Protein AF-A0A7C8ZGL4-F1 (afdb_monomer)

InterPro domains:
  IPR002182 NB-ARC [PF00931] (5-66)
  IPR027417 P-loop containing nucleoside triphosphate hydrolase [G3DSA:3.40.50.300] (1-74)
  IPR027417 P-loop containing nucleoside triphosphate hydrolase [SSF52540] (2-97)

pLDDT: mean 87.06, std 7.58, range [61.53, 97.69]

Secondary structure (DSSP, 8-state):
-HHHHHHHHHHHHTTS--EEEE-S--TTHHHHHHHHHHHHHTT--SS--EEEE--S-HHHHHHHHHHHHHTT-PPPP----PPPPHHHHHHHHHHHH---

Sequence (100 aa):
EVEAIKNSLREKLQGKKFFLVLDDVWDTFETAWEPFRCCLQDMSELKGNAILVTSRSKDVLTKLKTYNAMQSIDDPCIHKLPGLTQADSRSLFKQRVGDD

Solvent-accessible surface area (backbone atoms only — not comparable to full-atom values): 6250 Å² total; per-residue (Å²): 109,71,67,60,52,52,51,54,47,42,76,72,38,49,79,43,76,48,76,45,78,45,74,75,48,54,84,73,45,76,81,50,45,58,68,52,48,54,56,51,56,81,26,49,78,48,85,83,58,48,77,47,77,42,58,90,45,69,62,49,55,52,50,53,41,55,49,24,58,76,69,77,41,78,74,74,89,81,80,82,84,74,81,73,51,72,68,56,47,52,51,53,49,43,72,72,73,50,90,128

Organism: Opuntia streptacantha (NCBI:txid393608)

Radius of gyration: 18.09 Å; Cα contacts (8 Å, |Δi|>4): 75; chains: 1; bounding box: 32×33×56 Å

Structure (mmCIF, N/CA/C/O backbone):
data_AF-A0A7C8ZGL4-F1
#
_entry.id   AF-A0A7C8ZGL4-F1
#
loop_
_atom_site.group_PDB
_atom_site.id
_atom_site.type_symbol
_atom_site.label_atom_id
_atom_site.label_alt_id
_atom_site.label_comp_id
_atom_site.label_asym_id
_atom_site.label_entity_id
_atom_site.label_seq_id
_atom_site.pdbx_PDB_ins_code
_atom_site.Cartn_x
_atom_site.Cartn_y
_atom_site.Cartn_z
_atom_site.occupancy
_atom_site.B_iso_or_equiv
_atom_site.auth_seq_id
_atom_site.auth_comp_id
_atom_site.auth_asym_id
_atom_site.auth_atom_id
_atom_site.pdbx_PDB_model_num
ATOM 1 N N . GLU A 1 1 ? -8.001 21.106 7.266 1.00 70.19 1 GLU A N 1
ATOM 2 C CA . GLU A 1 1 ? -7.899 20.261 6.051 1.00 70.19 1 GLU A CA 1
ATOM 3 C C . GLU A 1 1 ? -7.755 18.779 6.387 1.00 70.19 1 GLU A C 1
ATOM 5 O O . GLU A 1 1 ? -8.659 18.025 6.059 1.00 70.19 1 GLU A O 1
ATOM 10 N N . VAL A 1 2 ? -6.707 18.363 7.112 1.00 75.31 2 VAL A N 1
ATOM 11 C CA . VAL A 1 2 ? -6.490 16.950 7.502 1.00 75.31 2 VAL A CA 1
ATOM 12 C C . VAL A 1 2 ? -7.699 16.324 8.211 1.00 75.31 2 VAL A C 1
ATOM 14 O O . VAL A 1 2 ? -8.133 15.243 7.829 1.00 75.31 2 VAL A O 1
ATOM 17 N N . GLU A 1 3 ? -8.305 17.013 9.181 1.00 82.19 3 GLU A N 1
ATOM 18 C CA . GLU A 1 3 ? -9.495 16.498 9.884 1.00 82.19 3 GLU A CA 1
ATOM 19 C C . GLU A 1 3 ? -10.719 16.330 8.970 1.00 82.19 3 GLU A C 1
ATOM 21 O O . GLU A 1 3 ? -11.475 15.374 9.112 1.00 82.19 3 GLU A O 1
ATOM 26 N N . ALA A 1 4 ? -10.884 17.193 7.964 1.00 87.69 4 ALA A N 1
ATOM 27 C CA . ALA A 1 4 ? -11.962 17.037 6.987 1.00 87.69 4 ALA A CA 1
ATOM 28 C C . ALA A 1 4 ? -11.753 15.783 6.119 1.00 87.69 4 ALA A C 1
ATOM 30 O O . ALA A 1 4 ? -12.706 15.061 5.829 1.00 87.69 4 ALA A O 1
ATOM 31 N N . ILE A 1 5 ? -10.499 15.484 5.756 1.00 85.00 5 ILE A N 1
ATOM 32 C CA . ILE A 1 5 ? -10.142 14.264 5.020 1.00 85.00 5 ILE A CA 1
ATOM 33 C C . ILE A 1 5 ? -10.404 13.026 5.883 1.00 85.00 5 ILE A C 1
ATOM 35 O O . ILE A 1 5 ? -11.027 12.080 5.404 1.00 85.00 5 ILE A O 1
ATOM 39 N N . LYS A 1 6 ? -9.998 13.040 7.160 1.00 84.31 6 LYS A N 1
ATOM 40 C CA . LYS A 1 6 ? -10.270 11.938 8.098 1.00 84.31 6 LYS A CA 1
ATOM 41 C C . LYS A 1 6 ? -11.768 11.682 8.263 1.00 84.31 6 LYS A C 1
ATOM 43 O O . LYS A 1 6 ? -12.191 10.531 8.190 1.00 84.31 6 LYS A O 1
ATOM 48 N N . ASN A 1 7 ? -12.571 12.734 8.418 1.00 88.81 7 ASN A N 1
ATOM 49 C CA . ASN A 1 7 ? -14.027 12.610 8.521 1.00 88.81 7 ASN A CA 1
ATOM 50 C C . ASN A 1 7 ? -14.637 12.039 7.234 1.00 88.81 7 ASN A C 1
ATOM 52 O O . ASN A 1 7 ? -15.438 11.111 7.298 1.00 88.81 7 ASN A O 1
ATOM 56 N N . SER A 1 8 ? -14.189 12.503 6.062 1.00 89.75 8 SER A N 1
ATOM 57 C CA . SER A 1 8 ? -14.655 11.952 4.783 1.00 89.75 8 SER A CA 1
ATOM 58 C C . SER A 1 8 ? -14.273 10.477 4.604 1.00 89.75 8 SER A C 1
ATOM 60 O O . SER A 1 8 ? -15.065 9.690 4.085 1.00 89.75 8 SER A O 1
ATOM 62 N N . LEU A 1 9 ? -13.073 10.078 5.042 1.00 88.62 9 LEU A N 1
ATOM 63 C CA . LEU A 1 9 ? -12.659 8.673 5.049 1.00 88.62 9 LEU A CA 1
ATOM 64 C C . LEU A 1 9 ? -13.528 7.849 6.001 1.00 88.62 9 LEU A C 1
ATOM 66 O O . LEU A 1 9 ? -13.988 6.781 5.604 1.00 88.62 9 LEU A O 1
ATOM 70 N N . ARG A 1 10 ? -13.824 8.368 7.200 1.00 89.12 10 ARG A N 1
ATOM 71 C CA . ARG A 1 10 ? -14.710 7.716 8.175 1.00 89.12 10 ARG A CA 1
ATOM 72 C C . ARG A 1 10 ? -16.081 7.434 7.581 1.00 89.12 10 ARG A C 1
ATOM 74 O O . ARG A 1 10 ? -16.508 6.287 7.570 1.00 89.12 10 ARG A O 1
ATOM 81 N N . GLU A 1 11 ? -16.732 8.444 7.016 1.00 90.94 11 GLU A N 1
ATOM 82 C CA . GLU A 1 11 ? -18.048 8.294 6.381 1.00 90.94 11 GLU A CA 1
ATOM 83 C C . GLU A 1 11 ? -18.043 7.250 5.255 1.00 90.94 11 GLU A C 1
ATOM 85 O O . GLU A 1 11 ? -19.003 6.498 5.066 1.00 90.94 11 GLU A O 1
ATOM 90 N N . LYS A 1 12 ? -16.948 7.178 4.490 1.00 90.25 12 LYS A N 1
ATOM 91 C CA . LYS A 1 12 ? -16.838 6.255 3.357 1.00 90.25 12 LYS A CA 1
ATOM 92 C C . LYS A 1 12 ? -16.503 4.830 3.775 1.00 90.25 12 LYS A C 1
ATOM 94 O O . LYS A 1 12 ? -17.015 3.915 3.125 1.00 90.25 12 LYS A O 1
ATOM 99 N N . LEU A 1 13 ? -15.668 4.641 4.796 1.00 90.81 13 LEU A N 1
ATOM 100 C CA . LEU A 1 13 ? -15.021 3.363 5.113 1.00 90.81 13 LEU A CA 1
ATOM 101 C C . LEU A 1 13 ? -15.518 2.703 6.405 1.00 90.81 13 LEU A C 1
ATOM 103 O O . LEU A 1 13 ? -15.358 1.491 6.539 1.00 90.81 13 LEU A O 1
ATOM 107 N N . GLN A 1 14 ? -16.120 3.449 7.337 1.00 90.81 14 GLN A N 1
ATOM 108 C CA . GLN A 1 14 ? -16.554 2.896 8.621 1.00 90.81 14 GLN A CA 1
ATOM 109 C C . GLN A 1 14 ? -17.551 1.746 8.429 1.00 90.81 14 GLN A C 1
ATOM 111 O O . GLN A 1 14 ? -18.499 1.846 7.645 1.00 90.81 14 GLN A O 1
ATOM 116 N N . GLY A 1 15 ? -17.304 0.636 9.129 1.00 88.44 15 GLY A N 1
ATOM 117 C CA . GLY A 1 15 ? -18.127 -0.573 9.054 1.00 88.44 15 GLY A CA 1
ATOM 118 C C . GLY A 1 15 ? -18.049 -1.317 7.714 1.00 88.44 15 GLY A C 1
ATOM 119 O O . GLY A 1 15 ? -18.855 -2.214 7.471 1.00 88.44 15 GLY A O 1
ATOM 120 N N . LYS A 1 16 ? -17.109 -0.966 6.821 1.00 89.62 16 LYS A N 1
ATOM 121 C CA . LYS A 1 16 ? -16.951 -1.599 5.502 1.00 89.62 16 LYS A CA 1
ATOM 122 C C . LYS A 1 16 ? -15.619 -2.322 5.373 1.00 89.62 16 LYS A C 1
ATOM 124 O O . LYS A 1 16 ? -14.618 -1.965 5.989 1.00 89.62 16 LYS A O 1
ATOM 129 N N . LYS A 1 17 ? -15.610 -3.330 4.499 1.00 91.75 17 LYS A N 1
ATOM 130 C CA . LYS A 1 17 ? -14.378 -3.946 4.013 1.00 91.75 17 LYS A CA 1
ATOM 131 C C . LYS A 1 17 ? -13.807 -3.096 2.880 1.00 91.75 17 LYS A C 1
ATOM 133 O O . LYS A 1 17 ? -14.533 -2.792 1.933 1.00 91.75 17 LYS A O 1
ATOM 138 N N . PHE A 1 18 ? -12.528 -2.748 2.947 1.00 90.50 18 PHE A N 1
ATOM 139 C CA . PHE A 1 18 ? -11.868 -1.916 1.946 1.00 90.50 18 PHE A CA 1
ATOM 140 C C . PHE A 1 18 ? -10.555 -2.514 1.440 1.00 90.50 18 PHE A C 1
ATOM 142 O O . PHE A 1 18 ? -9.842 -3.237 2.138 1.00 90.50 18 PHE A O 1
ATOM 149 N N . PHE A 1 19 ? -10.239 -2.165 0.195 1.00 93.19 19 PHE A N 1
ATOM 150 C CA . PHE A 1 19 ? -8.942 -2.381 -0.424 1.00 93.19 19 PHE A CA 1
ATOM 151 C C . PHE A 1 19 ? -8.426 -1.031 -0.909 1.00 93.19 19 PHE A C 1
ATOM 153 O O . PHE A 1 19 ? -9.061 -0.401 -1.755 1.00 93.19 19 PHE A O 1
ATOM 160 N N . LEU A 1 20 ? -7.316 -0.570 -0.339 1.00 92.06 20 LEU A N 1
ATOM 161 C CA . LEU A 1 20 ? -6.739 0.727 -0.663 1.00 92.06 20 LEU A CA 1
ATOM 162 C C . LEU A 1 20 ? -5.430 0.556 -1.426 1.00 92.06 20 LEU A C 1
ATOM 164 O O . LEU A 1 20 ? -4.553 -0.176 -0.979 1.00 92.06 20 LEU A O 1
ATOM 168 N N . VAL A 1 21 ? -5.282 1.278 -2.534 1.00 94.31 21 VAL A N 1
ATOM 169 C CA . VAL A 1 21 ? -4.032 1.338 -3.296 1.00 94.31 21 VAL A CA 1
ATOM 170 C C . VAL A 1 21 ? -3.418 2.719 -3.119 1.00 94.31 21 VAL A C 1
ATOM 172 O O . VAL A 1 21 ? -4.030 3.723 -3.478 1.00 94.31 21 VAL A O 1
ATOM 175 N N . LEU A 1 22 ? -2.221 2.761 -2.545 1.00 91.88 22 LEU A N 1
ATOM 176 C CA . LEU A 1 22 ? -1.389 3.952 -2.451 1.00 91.88 22 LEU A CA 1
ATOM 177 C C . LEU A 1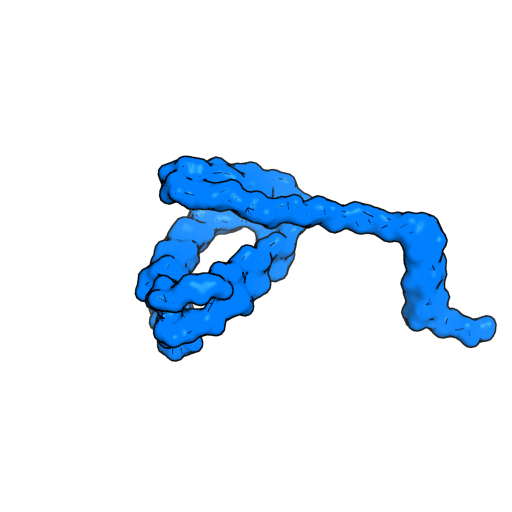 22 ? -0.324 3.859 -3.537 1.00 91.88 22 LEU A C 1
ATOM 179 O O . LEU A 1 22 ? 0.643 3.108 -3.399 1.00 91.88 22 LEU A O 1
ATOM 183 N N . ASP A 1 23 ? -0.561 4.572 -4.634 1.00 93.06 23 ASP A N 1
ATOM 184 C CA . ASP A 1 23 ? 0.304 4.532 -5.807 1.00 93.06 23 ASP A CA 1
ATOM 185 C C . ASP A 1 23 ? 1.453 5.547 -5.705 1.00 93.06 23 ASP A C 1
ATOM 187 O O . ASP A 1 23 ? 1.250 6.664 -5.232 1.00 93.06 23 ASP A O 1
ATOM 191 N N . ASP A 1 24 ? 2.645 5.146 -6.151 1.00 91.75 24 ASP A N 1
ATOM 192 C CA . ASP A 1 24 ? 3.855 5.976 -6.263 1.00 91.75 24 ASP A CA 1
ATOM 193 C C . ASP A 1 24 ? 4.222 6.705 -4.953 1.00 91.75 24 ASP A C 1
ATOM 195 O O . ASP A 1 24 ? 4.379 7.921 -4.904 1.00 91.75 24 ASP A O 1
ATOM 199 N N . VAL A 1 25 ? 4.359 5.951 -3.857 1.00 89.81 25 VAL A N 1
ATOM 200 C CA . VAL A 1 25 ? 4.729 6.495 -2.538 1.00 89.81 25 VAL A CA 1
ATOM 201 C C . VAL A 1 25 ? 6.240 6.731 -2.433 1.00 89.81 25 VAL A C 1
ATOM 203 O O . VAL A 1 25 ? 7.038 5.856 -2.779 1.00 89.81 25 VAL A O 1
ATOM 206 N N . TRP A 1 26 ? 6.636 7.885 -1.888 1.00 86.19 26 TRP A N 1
ATOM 207 C CA . TRP A 1 26 ? 8.032 8.312 -1.703 1.00 86.19 26 TRP A CA 1
ATOM 208 C C . TRP A 1 26 ? 8.378 8.554 -0.215 1.00 86.19 26 TRP A C 1
ATOM 210 O O . TRP A 1 26 ? 7.704 8.074 0.695 1.00 86.19 26 TRP A O 1
ATOM 220 N N . ASP A 1 27 ? 9.480 9.254 0.044 1.00 71.56 27 ASP A N 1
ATOM 221 C CA . ASP A 1 27 ? 10.149 9.449 1.337 1.00 71.56 27 ASP A CA 1
ATOM 222 C C . ASP A 1 27 ? 9.364 10.249 2.394 1.00 71.56 27 ASP A C 1
ATOM 224 O O . ASP A 1 27 ? 9.643 10.091 3.588 1.00 71.56 27 ASP A O 1
ATOM 228 N N . THR A 1 28 ? 8.336 11.000 1.989 1.00 66.12 28 THR A N 1
ATOM 229 C CA . THR A 1 28 ? 7.376 11.718 2.859 1.00 66.12 28 THR A CA 1
ATOM 230 C C . THR A 1 28 ? 6.485 10.808 3.714 1.00 66.12 28 THR A C 1
ATOM 232 O O . THR A 1 28 ? 5.680 11.283 4.515 1.00 66.12 28 THR A O 1
ATOM 235 N N . PHE A 1 29 ? 6.653 9.493 3.592 1.00 69.69 29 PHE A N 1
ATOM 236 C CA . PHE A 1 29 ? 5.932 8.474 4.344 1.00 69.69 29 PHE A CA 1
ATOM 237 C C . PHE A 1 29 ? 6.001 8.643 5.873 1.00 69.69 29 PHE A C 1
ATOM 239 O O . PHE A 1 29 ? 5.016 8.393 6.560 1.00 69.69 29 PHE A O 1
ATOM 246 N N . GLU A 1 30 ? 7.134 9.086 6.423 1.00 69.19 30 GLU A N 1
ATOM 247 C CA . GLU A 1 30 ? 7.386 9.058 7.875 1.00 69.19 30 GLU A CA 1
ATOM 248 C C . GLU A 1 30 ? 6.402 9.887 8.706 1.00 69.19 30 GLU A C 1
ATOM 250 O O . GLU A 1 30 ? 5.949 9.433 9.754 1.00 69.19 30 GLU A O 1
ATOM 255 N N . THR A 1 31 ? 6.049 11.086 8.248 1.00 75.75 31 THR A N 1
ATOM 256 C CA . THR A 1 31 ? 5.214 12.006 9.035 1.00 75.75 31 THR A CA 1
ATOM 257 C C . THR A 1 31 ? 3.721 11.770 8.831 1.00 75.75 31 THR A C 1
ATOM 259 O O . THR A 1 31 ? 2.923 12.081 9.714 1.00 75.75 31 THR A O 1
ATOM 262 N N . ALA A 1 32 ? 3.330 11.208 7.684 1.00 79.12 32 ALA A N 1
ATOM 263 C CA . ALA A 1 32 ? 1.930 11.029 7.313 1.00 79.12 32 ALA A CA 1
ATOM 264 C C . ALA A 1 32 ? 1.407 9.606 7.554 1.00 79.12 32 ALA A C 1
ATOM 266 O O . ALA A 1 32 ? 0.208 9.443 7.785 1.00 79.12 32 ALA A O 1
ATOM 267 N N . TRP A 1 33 ? 2.269 8.582 7.514 1.00 84.25 33 TRP A N 1
ATOM 268 C CA . TRP A 1 33 ? 1.830 7.186 7.570 1.00 84.25 33 TRP A CA 1
ATOM 269 C C . TRP A 1 33 ? 1.173 6.816 8.890 1.00 84.25 33 TRP A C 1
ATOM 271 O O . TRP A 1 33 ? 0.120 6.185 8.880 1.00 84.25 33 TRP A O 1
ATOM 281 N N . GLU A 1 34 ? 1.764 7.220 10.014 1.00 80.75 34 GLU A N 1
ATOM 282 C CA . GLU A 1 34 ? 1.251 6.823 11.323 1.00 80.75 34 GLU A CA 1
ATOM 283 C C . GLU A 1 34 ? -0.149 7.399 11.598 1.00 80.75 34 GLU A C 1
ATOM 285 O O . GLU A 1 34 ? -1.094 6.631 11.801 1.00 80.75 34 GLU A O 1
ATOM 290 N N . PRO A 1 35 ? -0.366 8.726 11.479 1.00 83.00 35 PRO A N 1
ATOM 291 C CA . PRO A 1 35 ? -1.703 9.299 11.61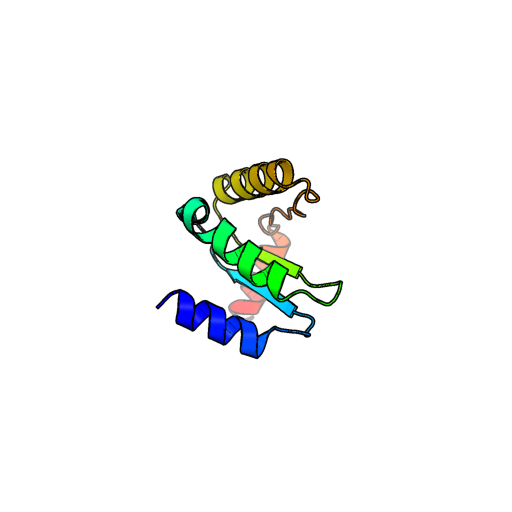1 1.00 83.00 35 PRO A CA 1
ATOM 292 C C . PRO A 1 35 ? -2.717 8.702 10.629 1.00 83.00 35 PRO A C 1
ATOM 294 O O . PRO A 1 35 ? -3.888 8.537 10.973 1.00 83.00 35 PRO A O 1
ATOM 297 N N . PHE A 1 36 ? -2.279 8.391 9.407 1.00 85.19 36 PHE A N 1
ATOM 298 C CA . PHE A 1 36 ? -3.118 7.792 8.379 1.00 85.19 36 PHE A CA 1
ATOM 299 C C . PHE A 1 36 ? -3.547 6.365 8.743 1.00 85.19 36 PHE A C 1
ATOM 301 O O . PHE A 1 36 ? -4.731 6.032 8.673 1.00 85.19 36 PHE A O 1
ATOM 308 N N . ARG A 1 37 ? -2.603 5.531 9.182 1.00 83.38 37 ARG A N 1
ATOM 309 C CA . ARG A 1 37 ? -2.856 4.142 9.563 1.00 83.38 37 ARG A CA 1
ATOM 310 C C . ARG A 1 37 ? -3.744 4.050 10.800 1.00 83.38 37 ARG A C 1
ATOM 312 O O . ARG A 1 37 ? -4.709 3.289 10.764 1.00 83.38 37 ARG A O 1
ATOM 319 N N . CYS A 1 38 ? -3.461 4.828 11.846 1.00 83.81 38 CYS A N 1
ATOM 320 C CA . CYS A 1 38 ? -4.291 4.870 13.055 1.00 83.81 38 CYS A CA 1
ATOM 321 C C . CYS A 1 38 ? -5.737 5.243 12.708 1.00 83.81 38 CYS A C 1
ATOM 323 O O . CYS A 1 38 ? -6.676 4.569 13.121 1.00 83.81 38 CYS A O 1
ATOM 325 N N . CYS A 1 39 ? -5.911 6.239 11.834 1.00 85.19 39 CYS A N 1
ATOM 326 C CA . CYS A 1 39 ? -7.225 6.636 11.342 1.00 85.19 39 CYS A CA 1
ATOM 327 C C . CYS A 1 39 ? -7.970 5.471 10.660 1.00 85.19 39 CYS A C 1
ATOM 329 O O . CYS A 1 39 ? -9.151 5.266 10.923 1.00 85.19 39 CYS A O 1
ATOM 331 N N . LEU A 1 40 ? -7.288 4.670 9.832 1.00 87.25 40 LEU A N 1
ATOM 332 C CA . LEU A 1 40 ? -7.883 3.489 9.194 1.00 87.25 40 LEU A CA 1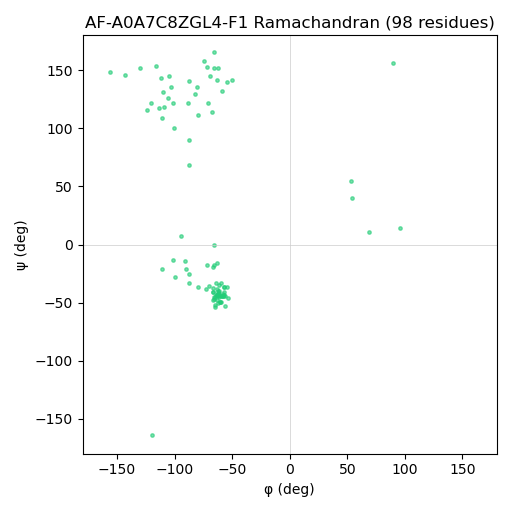
ATOM 333 C C . LEU A 1 40 ? -8.173 2.345 10.176 1.00 87.25 40 LEU A C 1
ATOM 335 O O . LEU A 1 40 ? -9.171 1.643 10.008 1.00 87.25 40 LEU A O 1
ATOM 339 N N . GLN A 1 41 ? -7.323 2.140 11.185 1.00 83.50 41 GLN A N 1
ATOM 340 C CA . GLN A 1 41 ? -7.536 1.126 12.223 1.00 83.50 41 GLN A CA 1
ATOM 341 C C . GLN A 1 41 ? -8.804 1.420 13.028 1.00 83.50 41 GLN A C 1
ATOM 343 O O . GLN A 1 41 ? -9.623 0.519 13.199 1.00 83.50 41 GLN A O 1
ATOM 348 N N . ASP A 1 42 ? -9.030 2.683 13.394 1.00 82.88 42 ASP A N 1
ATOM 349 C CA . ASP A 1 42 ? -10.239 3.133 14.099 1.00 82.88 42 ASP A CA 1
ATOM 350 C C . ASP A 1 42 ? -11.537 2.945 13.291 1.00 82.88 42 ASP A C 1
ATOM 352 O O . ASP A 1 42 ? -12.635 3.055 13.835 1.00 82.88 42 ASP A O 1
ATOM 356 N N . MET A 1 43 ? -11.436 2.727 11.977 1.00 83.44 43 MET A N 1
ATOM 357 C CA . MET A 1 43 ? -12.576 2.479 11.082 1.00 83.44 43 MET A CA 1
ATOM 358 C C . MET A 1 43 ? -12.748 0.992 10.745 1.00 83.44 43 MET A C 1
ATOM 360 O O . MET A 1 43 ? -13.772 0.593 10.186 1.00 83.44 43 MET A O 1
ATOM 364 N N . SER A 1 44 ? -11.740 0.171 11.048 1.00 80.19 44 SER A N 1
ATOM 365 C CA . SER A 1 44 ? -11.621 -1.217 10.610 1.00 80.19 44 SER A CA 1
ATOM 366 C C . SER A 1 44 ? -12.325 -2.178 11.573 1.00 80.19 44 SER A C 1
ATOM 368 O O . SER A 1 44 ? -11.691 -3.007 12.222 1.00 80.19 44 SER A O 1
ATOM 370 N N . GLU A 1 45 ? -13.655 -2.113 11.623 1.00 75.75 45 GLU A N 1
ATOM 371 C CA . GLU A 1 45 ? -14.484 -3.021 12.438 1.00 75.75 45 GLU A CA 1
ATOM 372 C C . GLU A 1 45 ? -14.535 -4.459 11.869 1.00 75.75 45 GLU A C 1
ATOM 374 O O . GLU A 1 45 ? -14.866 -5.411 12.575 1.00 75.75 45 GLU A O 1
ATOM 379 N N . LEU A 1 46 ? -14.177 -4.636 10.589 1.00 73.12 46 LEU A N 1
ATOM 380 C CA . LEU A 1 46 ? -14.219 -5.911 9.869 1.00 73.12 46 LEU A CA 1
ATOM 381 C C . LEU A 1 46 ? -12.815 -6.431 9.532 1.00 73.12 46 LEU A C 1
ATOM 383 O O . LEU A 1 46 ? -11.923 -5.676 9.149 1.00 73.12 46 LEU A O 1
ATOM 387 N N . LYS A 1 47 ? -12.629 -7.755 9.599 1.00 81.94 47 LYS A N 1
ATOM 388 C CA . LYS A 1 47 ? -11.406 -8.416 9.112 1.00 81.94 47 LYS A CA 1
ATOM 389 C C . LYS A 1 47 ? -11.350 -8.422 7.579 1.00 81.94 47 LYS A C 1
ATOM 391 O O . LYS A 1 47 ? -12.372 -8.496 6.899 1.00 81.94 47 LYS A O 1
ATOM 396 N N . GLY A 1 48 ? -10.132 -8.448 7.036 1.00 85.81 48 GLY A N 1
ATOM 397 C CA . GLY A 1 48 ? -9.883 -8.608 5.598 1.00 85.81 48 GLY A CA 1
ATOM 398 C C . GLY A 1 48 ? -9.679 -7.305 4.824 1.00 85.81 48 GLY A C 1
ATOM 399 O O . GLY A 1 48 ? -9.732 -7.330 3.595 1.00 85.81 48 GLY A O 1
ATOM 400 N N . ASN A 1 49 ? -9.453 -6.194 5.524 1.00 89.56 49 ASN A N 1
ATOM 401 C CA . ASN A 1 49 ? -8.974 -4.957 4.918 1.00 89.56 49 ASN A CA 1
ATOM 402 C C . ASN A 1 49 ? -7.524 -5.117 4.459 1.00 89.56 49 ASN A C 1
ATOM 404 O O . ASN A 1 49 ? -6.737 -5.801 5.115 1.00 89.56 49 ASN A O 1
ATOM 408 N N . ALA A 1 50 ? -7.169 -4.486 3.343 1.00 89.94 50 ALA A N 1
ATOM 409 C CA . ALA A 1 50 ? -5.807 -4.524 2.826 1.00 89.94 50 ALA A CA 1
ATOM 410 C C . ALA A 1 50 ? -5.398 -3.185 2.206 1.00 89.94 50 ALA A C 1
ATOM 412 O O . ALA A 1 50 ? -6.211 -2.479 1.606 1.00 89.94 50 ALA A O 1
ATOM 413 N N . ILE A 1 51 ? -4.115 -2.861 2.364 1.00 90.75 51 ILE A N 1
ATOM 414 C CA . ILE A 1 51 ? -3.473 -1.686 1.780 1.00 90.75 51 ILE A CA 1
ATOM 415 C C . ILE A 1 51 ? -2.340 -2.190 0.886 1.00 90.75 51 ILE A C 1
ATOM 417 O O . ILE A 1 51 ? -1.446 -2.892 1.357 1.00 90.75 51 ILE A O 1
ATOM 421 N N . LEU A 1 52 ? -2.384 -1.838 -0.396 1.00 93.94 52 LEU A N 1
ATOM 422 C CA . LEU A 1 52 ? -1.310 -2.060 -1.354 1.00 93.94 52 LEU A CA 1
ATOM 423 C C . LEU A 1 52 ? -0.553 -0.750 -1.542 1.00 93.94 52 LEU A C 1
ATOM 425 O O . LEU A 1 52 ? -1.136 0.246 -1.957 1.00 93.94 52 LEU A O 1
ATOM 429 N N . VAL A 1 53 ? 0.745 -0.767 -1.265 1.00 92.50 53 VAL A N 1
ATOM 430 C CA . VAL A 1 53 ? 1.635 0.366 -1.527 1.00 92.50 53 VAL A CA 1
ATOM 431 C C . VAL A 1 53 ? 2.497 0.026 -2.735 1.00 92.50 53 VAL A C 1
ATOM 433 O O . VAL A 1 53 ? 3.168 -1.008 -2.733 1.00 92.50 53 VAL A O 1
ATOM 436 N N . THR A 1 54 ? 2.502 0.883 -3.752 1.00 94.50 54 THR A N 1
ATOM 437 C CA . THR A 1 54 ? 3.473 0.811 -4.848 1.00 94.50 54 THR A CA 1
ATOM 438 C C . THR A 1 54 ? 4.529 1.896 -4.626 1.00 94.50 54 THR A C 1
ATO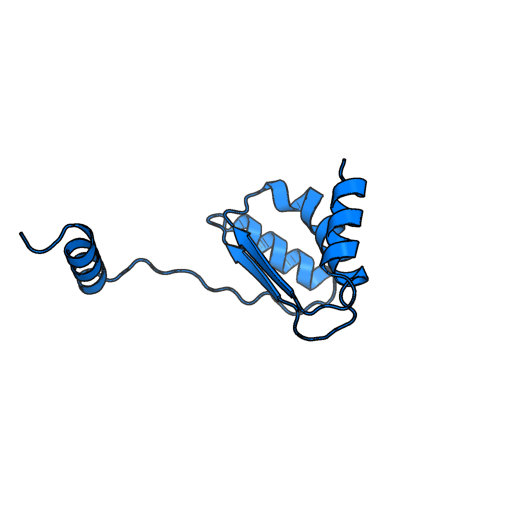M 440 O O . THR A 1 54 ? 4.236 3.020 -4.219 1.00 94.50 54 THR A O 1
ATOM 443 N 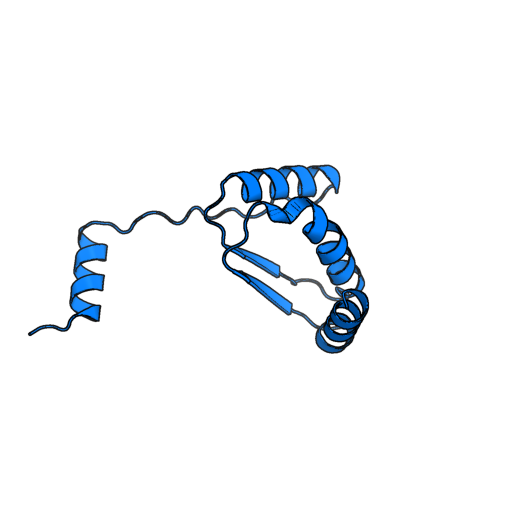N . SER A 1 55 ? 5.800 1.546 -4.807 1.00 92.88 55 SER A N 1
ATOM 444 C CA . SER A 1 55 ? 6.904 2.486 -4.627 1.00 92.88 55 SER A CA 1
ATOM 445 C C . SER A 1 55 ? 8.123 2.041 -5.423 1.00 92.88 55 SER A C 1
ATOM 447 O O . SER A 1 55 ? 8.382 0.846 -5.580 1.00 92.88 55 SER A O 1
ATOM 449 N N . ARG A 1 56 ? 8.904 3.018 -5.891 1.00 91.75 56 ARG A N 1
ATOM 450 C CA . ARG A 1 56 ? 10.250 2.805 -6.450 1.00 91.75 56 ARG A CA 1
ATOM 451 C C . ARG A 1 56 ? 11.337 2.917 -5.377 1.00 91.75 56 ARG A C 1
ATOM 453 O O . ARG A 1 56 ? 12.475 2.516 -5.614 1.00 91.75 56 ARG A O 1
ATOM 460 N N . SER A 1 57 ? 10.998 3.462 -4.208 1.00 89.44 57 SER A N 1
ATOM 461 C CA . SER A 1 57 ? 11.938 3.735 -3.127 1.00 89.44 57 SER A CA 1
ATOM 462 C C . SER A 1 57 ? 12.091 2.525 -2.208 1.00 89.44 57 SER A C 1
ATOM 464 O O . SER A 1 57 ? 11.143 2.059 -1.575 1.00 89.44 57 SER A O 1
ATOM 466 N N . LYS A 1 58 ? 13.329 2.037 -2.082 1.00 88.31 58 LYS A N 1
ATOM 467 C CA . LYS A 1 58 ? 13.678 1.015 -1.084 1.00 88.31 58 LYS A CA 1
ATOM 468 C C . LYS A 1 58 ? 13.566 1.548 0.348 1.00 88.31 58 LYS A C 1
ATOM 470 O O . LYS A 1 58 ? 13.427 0.751 1.270 1.00 88.31 58 LYS A O 1
ATOM 475 N N . ASP A 1 59 ? 13.581 2.862 0.542 1.00 89.06 59 ASP A N 1
ATOM 476 C CA . ASP A 1 59 ? 13.485 3.456 1.874 1.00 89.06 59 ASP A CA 1
ATOM 477 C C . ASP A 1 59 ? 12.068 3.331 2.427 1.00 89.06 59 ASP A C 1
ATOM 479 O O . ASP A 1 59 ? 11.900 2.993 3.595 1.00 89.06 59 ASP A O 1
ATOM 483 N N . VAL A 1 60 ? 11.044 3.488 1.578 1.00 88.56 60 VAL A N 1
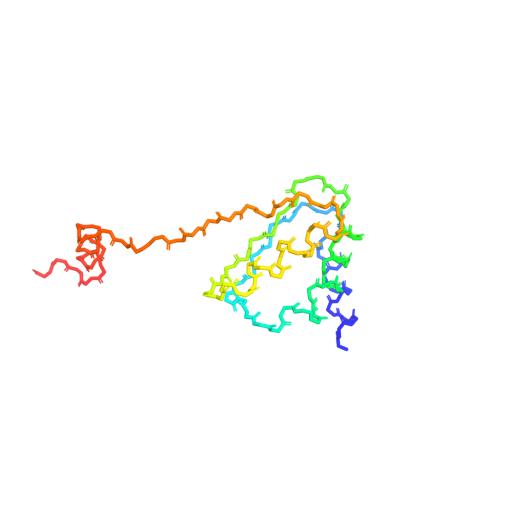ATOM 484 C CA . VAL A 1 60 ? 9.638 3.243 1.953 1.00 88.56 60 VAL A CA 1
ATOM 485 C C . VAL A 1 60 ? 9.460 1.813 2.466 1.00 88.56 60 VAL A C 1
ATOM 487 O O . VAL A 1 60 ? 8.803 1.594 3.482 1.00 88.56 60 VAL A O 1
ATOM 490 N N . LEU A 1 61 ? 10.112 0.842 1.819 1.00 88.06 61 LEU A N 1
ATOM 491 C CA . LEU A 1 61 ? 10.107 -0.555 2.249 1.00 88.06 61 LEU A CA 1
ATOM 492 C C . LEU A 1 61 ? 10.690 -0.738 3.654 1.00 88.06 61 LEU A C 1
ATOM 494 O O . LEU A 1 61 ? 10.088 -1.404 4.496 1.00 88.06 61 LEU A O 1
ATOM 498 N N . T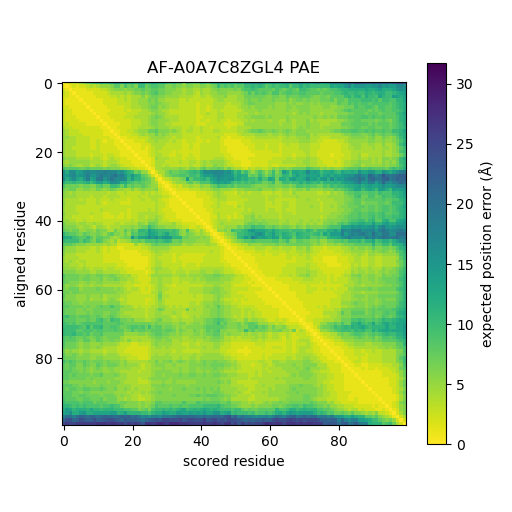HR A 1 62 ? 11.871 -0.167 3.894 1.00 88.62 62 THR A N 1
ATOM 499 C CA . THR A 1 62 ? 12.555 -0.248 5.189 1.00 88.62 62 THR A CA 1
ATOM 500 C C . THR A 1 62 ? 11.713 0.407 6.279 1.00 88.62 62 THR A C 1
ATOM 502 O O . THR A 1 62 ? 11.513 -0.191 7.332 1.00 88.62 62 THR A O 1
ATOM 505 N N . LYS A 1 63 ? 11.140 1.585 6.003 1.00 87.31 63 LYS A N 1
ATOM 506 C CA . LYS A 1 63 ? 10.265 2.312 6.933 1.00 87.31 63 LYS A CA 1
ATOM 507 C C . LYS A 1 63 ? 9.014 1.504 7.285 1.00 87.31 63 LYS A C 1
ATOM 509 O O . LYS A 1 63 ? 8.701 1.378 8.463 1.00 87.31 63 LYS A O 1
ATOM 514 N N . LEU A 1 64 ? 8.347 0.898 6.297 1.00 87.31 64 LEU A N 1
ATOM 515 C CA . LEU A 1 64 ? 7.186 0.022 6.512 1.00 87.31 64 LEU A CA 1
ATOM 516 C C . LEU A 1 64 ? 7.508 -1.165 7.429 1.00 87.31 64 LEU A C 1
ATOM 518 O O . LEU A 1 64 ? 6.729 -1.470 8.330 1.00 87.31 64 LEU A O 1
ATOM 522 N N . LYS A 1 65 ? 8.657 -1.818 7.219 1.00 88.69 65 LYS A N 1
ATOM 523 C CA . LYS A 1 65 ? 9.108 -2.932 8.065 1.00 88.69 65 LYS A CA 1
ATOM 524 C C . LYS A 1 65 ? 9.405 -2.492 9.491 1.00 88.69 65 LYS A C 1
ATOM 526 O O . LYS A 1 65 ? 8.867 -3.073 10.426 1.00 88.69 65 LYS A O 1
ATOM 531 N N . THR A 1 66 ? 10.231 -1.457 9.653 1.00 87.50 66 THR A N 1
ATOM 532 C CA . THR A 1 66 ? 10.580 -0.911 10.972 1.00 87.50 66 THR A CA 1
ATOM 533 C C . THR A 1 66 ? 9.323 -0.518 11.734 1.00 87.50 66 THR A C 1
ATOM 535 O O . THR A 1 66 ? 9.169 -0.869 12.900 1.00 87.50 66 THR A O 1
ATOM 538 N N . TYR A 1 67 ? 8.389 0.143 11.052 1.00 84.25 67 TYR A N 1
ATOM 539 C CA . TYR A 1 67 ? 7.118 0.541 11.628 1.00 84.25 67 TYR A CA 1
ATOM 540 C C . TYR A 1 67 ? 6.277 -0.667 12.077 1.00 84.25 67 TYR A C 1
ATOM 542 O O . TYR A 1 67 ? 5.814 -0.699 13.216 1.00 84.25 67 TYR A O 1
ATOM 550 N N . ASN A 1 68 ? 6.087 -1.679 11.220 1.00 86.69 68 ASN A N 1
ATOM 551 C CA . ASN A 1 68 ? 5.305 -2.862 11.594 1.00 86.69 68 ASN A CA 1
ATOM 552 C C . ASN A 1 68 ? 5.940 -3.598 12.786 1.00 86.69 68 ASN A C 1
ATOM 554 O O . ASN A 1 68 ? 5.222 -3.970 13.713 1.00 86.69 68 ASN A O 1
ATOM 558 N N . ALA A 1 69 ? 7.272 -3.706 12.820 1.00 86.81 69 ALA A N 1
ATOM 559 C CA . ALA A 1 69 ? 8.000 -4.280 13.947 1.00 86.81 69 ALA A CA 1
ATOM 560 C C . ALA A 1 69 ? 7.782 -3.496 15.255 1.00 86.81 69 ALA A C 1
ATOM 562 O O . ALA A 1 69 ? 7.531 -4.105 16.293 1.00 86.81 69 ALA A O 1
ATOM 563 N N . MET A 1 70 ? 7.819 -2.156 15.214 1.00 85.88 70 MET A N 1
ATOM 564 C CA . MET A 1 70 ? 7.558 -1.308 16.389 1.00 85.88 70 MET A CA 1
ATOM 565 C C . MET A 1 70 ? 6.141 -1.495 16.946 1.00 85.88 70 MET A C 1
ATOM 567 O O . MET A 1 70 ? 5.952 -1.462 18.158 1.00 85.88 70 MET A O 1
ATOM 571 N N . GLN A 1 71 ? 5.163 -1.735 16.072 1.00 80.56 71 GLN A N 1
ATOM 572 C CA . GLN A 1 71 ? 3.753 -1.859 16.445 1.00 80.56 71 GLN A CA 1
ATOM 573 C C . GLN A 1 71 ? 3.302 -3.307 16.693 1.00 80.56 71 GLN A C 1
ATOM 575 O O . GLN A 1 71 ? 2.111 -3.549 16.881 1.00 80.56 71 GLN A O 1
ATOM 580 N N . SER A 1 72 ? 4.229 -4.275 16.696 1.00 83.06 72 SER A N 1
ATOM 581 C CA . SER A 1 72 ? 3.920 -5.712 16.814 1.00 83.06 72 SER A CA 1
ATOM 582 C C . SER A 1 72 ? 2.913 -6.202 15.761 1.00 83.06 72 SER A C 1
ATOM 584 O O . SER A 1 72 ? 2.008 -6.984 16.048 1.00 83.06 72 SER A O 1
ATOM 586 N N . ILE A 1 73 ? 3.056 -5.702 14.535 1.00 82.44 73 ILE A N 1
ATOM 587 C CA . ILE A 1 73 ? 2.227 -6.036 13.376 1.00 82.44 73 ILE A CA 1
ATOM 588 C C . ILE A 1 73 ? 3.029 -6.965 12.471 1.00 82.44 73 ILE A C 1
ATOM 590 O O . ILE A 1 73 ? 4.239 -6.794 12.332 1.00 82.44 73 ILE A O 1
ATOM 594 N N 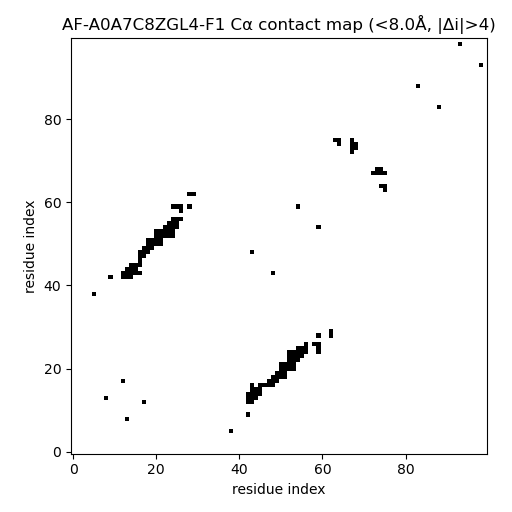. ASP A 1 74 ? 2.346 -7.907 11.820 1.00 85.50 74 ASP A N 1
ATOM 595 C CA . ASP A 1 74 ? 2.961 -8.785 10.828 1.00 85.50 74 ASP A CA 1
ATOM 596 C C . ASP A 1 74 ? 3.754 -7.997 9.778 1.00 85.50 74 ASP A C 1
ATOM 598 O O . ASP A 1 74 ? 3.348 -6.921 9.316 1.00 85.50 74 ASP A O 1
ATOM 602 N N . ASP A 1 75 ? 4.891 -8.560 9.377 1.00 87.31 75 ASP A N 1
ATOM 603 C CA . ASP A 1 75 ? 5.732 -7.991 8.333 1.00 87.31 75 ASP A CA 1
ATOM 604 C C . ASP A 1 75 ? 4.917 -7.768 7.045 1.00 87.31 75 ASP A C 1
ATOM 606 O O . ASP A 1 75 ? 4.096 -8.611 6.661 1.00 87.31 75 ASP A O 1
ATOM 610 N N . PRO A 1 76 ? 5.126 -6.641 6.340 1.00 88.50 76 PRO A N 1
ATOM 611 C CA . PRO A 1 76 ? 4.407 -6.390 5.103 1.00 88.50 76 PRO A CA 1
ATOM 612 C C . PRO A 1 76 ? 4.773 -7.450 4.055 1.00 88.50 76 PRO A C 1
ATOM 614 O O . PRO A 1 76 ? 5.936 -7.840 3.917 1.00 88.50 76 PRO A O 1
ATOM 617 N N . CYS A 1 77 ? 3.792 -7.882 3.261 1.00 91.69 77 CYS A N 1
ATOM 618 C CA . CYS A 1 77 ? 4.060 -8.710 2.089 1.00 91.69 77 CYS A CA 1
ATOM 619 C C . CYS A 1 77 ? 4.743 -7.856 1.014 1.00 91.69 77 CYS A C 1
ATOM 621 O O . CYS A 1 77 ? 4.199 -6.845 0.572 1.00 91.69 77 CYS A O 1
ATOM 623 N N . ILE A 1 78 ? 5.944 -8.258 0.596 1.00 92.75 78 ILE A N 1
ATOM 624 C CA . ILE A 1 78 ? 6.773 -7.472 -0.320 1.00 92.75 78 ILE A CA 1
ATOM 625 C C . ILE A 1 78 ? 6.908 -8.210 -1.635 1.00 92.75 78 ILE A C 1
ATOM 627 O O . ILE A 1 78 ? 7.524 -9.274 -1.705 1.00 92.75 78 ILE A O 1
ATOM 631 N N . HIS A 1 79 ? 6.411 -7.582 -2.692 1.00 94.25 79 HIS A N 1
ATOM 632 C CA . HIS A 1 79 ? 6.590 -8.057 -4.050 1.00 94.25 79 HIS A CA 1
ATOM 633 C C . HIS A 1 79 ? 7.517 -7.111 -4.819 1.00 94.25 79 HIS A C 1
ATOM 635 O O . HIS A 1 79 ? 7.152 -5.981 -5.137 1.00 94.25 79 HIS A O 1
ATOM 641 N N . LYS A 1 80 ? 8.741 -7.567 -5.111 1.00 93.81 80 LYS A N 1
ATOM 642 C CA . LYS A 1 80 ? 9.654 -6.845 -6.007 1.00 93.81 80 LYS A CA 1
ATOM 643 C C . LYS A 1 80 ? 9.248 -7.146 -7.442 1.00 93.81 80 LYS A C 1
ATOM 645 O O . LYS A 1 80 ? 9.434 -8.276 -7.880 1.00 93.81 80 LYS A O 1
ATOM 650 N N . LEU A 1 81 ? 8.733 -6.147 -8.154 1.00 93.44 81 LEU A N 1
ATOM 651 C CA . LEU A 1 81 ? 8.400 -6.283 -9.571 1.00 93.44 81 LEU A CA 1
ATOM 652 C C . LEU A 1 81 ? 9.690 -6.461 -10.391 1.00 93.44 81 LEU A C 1
ATOM 654 O O . LEU A 1 81 ? 10.517 -5.543 -10.415 1.00 93.44 81 LEU A O 1
ATOM 658 N N . PRO A 1 82 ? 9.905 -7.625 -11.029 1.00 94.62 82 PRO A N 1
ATOM 659 C CA . PRO A 1 82 ? 11.046 -7.816 -11.908 1.00 94.62 82 PRO A CA 1
ATOM 660 C C . PRO A 1 82 ? 10.820 -7.085 -13.235 1.00 94.62 82 PRO A C 1
ATOM 662 O O . PRO A 1 82 ? 9.686 -6.839 -13.651 1.00 94.62 82 PRO A O 1
ATOM 665 N N . GLY A 1 83 ? 11.914 -6.778 -13.931 1.00 95.25 83 GLY A N 1
ATOM 666 C CA . GLY A 1 83 ? 11.826 -6.429 -15.346 1.00 95.25 83 GLY A CA 1
ATOM 667 C C . GLY A 1 83 ? 11.274 -7.605 -16.155 1.00 95.25 83 GLY A C 1
ATOM 668 O O . GLY A 1 83 ? 11.453 -8.766 -15.781 1.00 95.25 83 GLY A O 1
ATOM 669 N N . LEU A 1 84 ? 10.611 -7.302 -17.269 1.00 96.81 84 LEU A N 1
ATOM 670 C CA . LEU A 1 84 ? 10.142 -8.324 -18.202 1.00 96.81 84 LEU A CA 1
ATOM 671 C C . LEU A 1 84 ? 11.325 -9.055 -18.851 1.00 96.81 84 LEU A C 1
ATOM 673 O O . LEU A 1 84 ? 12.399 -8.482 -19.050 1.00 96.81 84 LEU A O 1
ATOM 677 N N . THR A 1 85 ? 11.112 -10.314 -19.241 1.00 97.69 85 THR A N 1
ATOM 678 C CA . THR A 1 85 ? 12.082 -11.030 -20.078 1.00 97.69 85 THR A CA 1
ATOM 679 C C . THR A 1 85 ? 12.178 -10.381 -21.461 1.00 97.69 85 THR A C 1
ATOM 681 O O . THR A 1 85 ? 11.315 -9.594 -21.857 1.00 97.69 85 THR A O 1
ATOM 684 N N . GLN A 1 86 ? 13.209 -10.714 -22.244 1.00 97.25 86 GLN A N 1
ATOM 685 C CA . GLN A 1 86 ? 13.317 -10.204 -23.617 1.00 97.25 86 GLN A CA 1
ATOM 686 C C . GLN A 1 86 ? 12.141 -10.675 -24.488 1.00 97.25 86 GLN A C 1
ATOM 688 O O . GLN A 1 86 ? 11.614 -9.896 -25.285 1.00 97.25 86 GLN A O 1
ATOM 693 N N . ALA A 1 87 ? 11.716 -11.931 -24.318 1.00 97.25 87 ALA A N 1
ATOM 694 C CA . ALA A 1 87 ? 10.574 -12.489 -25.032 1.00 97.25 87 ALA A CA 1
ATOM 695 C C . ALA A 1 87 ? 9.276 -11.752 -24.661 1.00 97.25 87 ALA A C 1
ATOM 697 O O . ALA A 1 87 ? 8.564 -11.296 -25.557 1.00 97.25 87 ALA A O 1
ATOM 698 N N . ASP A 1 88 ? 9.023 -11.544 -23.365 1.00 97.06 88 ASP A N 1
ATOM 699 C CA . ASP A 1 88 ? 7.825 -10.843 -22.884 1.00 97.06 88 ASP A CA 1
ATOM 700 C C . ASP A 1 88 ? 7.833 -9.365 -23.277 1.00 97.06 88 ASP A C 1
ATOM 702 O O . ASP A 1 88 ? 6.817 -8.839 -23.720 1.00 97.06 88 ASP A O 1
ATOM 706 N N . SER A 1 89 ? 8.990 -8.702 -23.195 1.00 96.75 89 SER A N 1
ATOM 707 C CA . SER A 1 89 ? 9.153 -7.311 -23.633 1.00 96.75 89 SER A CA 1
ATOM 708 C C . SER A 1 89 ? 8.835 -7.158 -25.118 1.00 96.75 89 SER A C 1
ATOM 710 O O . SER A 1 89 ? 8.124 -6.235 -25.510 1.00 96.75 89 SER A O 1
ATOM 712 N N . ARG A 1 90 ? 9.323 -8.085 -25.957 1.00 94.56 90 ARG A N 1
ATOM 713 C CA . ARG A 1 90 ? 9.032 -8.086 -27.395 1.00 94.56 90 ARG A CA 1
ATOM 714 C C . ARG A 1 90 ? 7.557 -8.371 -27.669 1.00 94.56 90 ARG A C 1
ATOM 716 O O . ARG A 1 90 ? 6.983 -7.727 -28.540 1.00 94.56 90 ARG A O 1
ATOM 723 N N . SER A 1 91 ? 6.961 -9.312 -26.939 1.00 95.19 91 SER A N 1
ATOM 724 C CA . SER A 1 91 ? 5.532 -9.631 -27.034 1.00 95.19 91 SER A CA 1
ATOM 725 C C . SER A 1 91 ? 4.668 -8.412 -26.695 1.00 95.19 91 SER A C 1
ATOM 727 O O . SER A 1 91 ? 3.820 -8.008 -27.490 1.00 95.19 91 SER A O 1
ATOM 729 N N . LEU A 1 92 ? 4.964 -7.746 -25.574 1.00 95.38 92 LEU A N 1
ATOM 730 C CA . LEU A 1 92 ? 4.265 -6.540 -25.137 1.00 95.38 92 LEU A CA 1
ATOM 731 C C . LEU A 1 92 ? 4.433 -5.385 -26.131 1.00 95.38 92 LEU A C 1
ATOM 733 O O . LEU A 1 92 ? 3.470 -4.676 -26.414 1.00 95.38 92 LEU A O 1
ATOM 737 N N . PHE A 1 93 ? 5.638 -5.199 -26.677 1.00 94.81 93 PHE A N 1
ATOM 738 C CA . PHE A 1 93 ? 5.895 -4.168 -27.681 1.00 94.81 93 PHE A CA 1
ATOM 739 C C . PHE A 1 93 ? 5.041 -4.376 -28.936 1.00 94.81 93 PHE A C 1
ATOM 741 O O . PHE A 1 93 ? 4.348 -3.450 -29.350 1.00 94.81 93 PHE A O 1
ATOM 748 N N . LYS A 1 94 ? 5.022 -5.597 -29.491 1.00 94.25 94 LYS A N 1
ATOM 749 C CA . LYS A 1 94 ? 4.181 -5.934 -30.653 1.00 94.25 94 LYS A CA 1
ATOM 750 C C . LYS A 1 94 ? 2.700 -5.682 -30.377 1.00 94.25 94 LYS A C 1
ATOM 752 O O . LYS A 1 94 ? 2.030 -5.039 -31.172 1.00 94.25 94 LYS A O 1
ATOM 757 N N . GLN A 1 95 ? 2.212 -6.094 -29.204 1.00 94.06 95 GLN A N 1
ATOM 758 C CA . GLN A 1 95 ? 0.823 -5.856 -28.806 1.00 94.06 95 GLN A CA 1
ATOM 759 C C . GLN A 1 95 ? 0.462 -4.360 -28.758 1.00 94.06 95 GLN A C 1
ATOM 761 O O . GLN A 1 95 ? -0.684 -3.995 -29.003 1.00 94.06 95 GLN A O 1
ATOM 766 N N . ARG A 1 96 ? 1.414 -3.492 -28.394 1.00 91.25 96 ARG A N 1
ATOM 767 C CA . ARG A 1 96 ? 1.176 -2.051 -28.228 1.00 91.25 96 ARG A CA 1
ATOM 768 C C . ARG A 1 96 ? 1.341 -1.243 -29.506 1.00 91.25 96 ARG A C 1
ATOM 770 O O . ARG A 1 96 ? 0.653 -0.237 -29.642 1.00 91.25 96 ARG A O 1
ATOM 777 N N . VAL A 1 97 ? 2.254 -1.644 -30.383 1.00 91.00 97 VAL A N 1
ATOM 778 C CA . VAL A 1 97 ? 2.544 -0.929 -31.635 1.00 91.00 97 VAL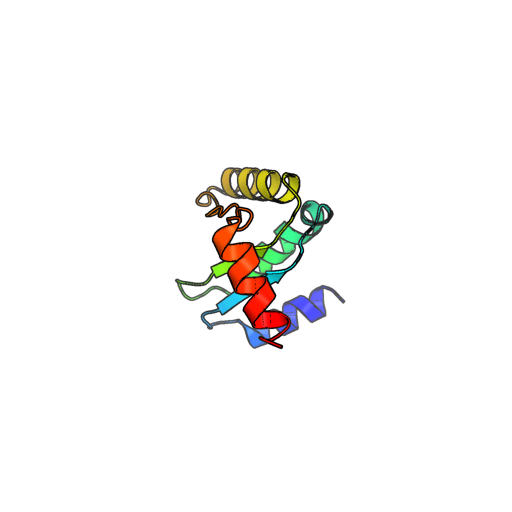 A CA 1
ATOM 779 C C . VAL A 1 97 ? 1.670 -1.433 -32.788 1.00 91.00 97 VAL A C 1
ATOM 781 O O . VAL A 1 97 ? 1.417 -0.673 -33.713 1.00 91.00 97 VAL A O 1
ATOM 784 N N . GLY A 1 98 ? 1.117 -2.645 -32.677 1.00 72.56 98 GLY A N 1
ATOM 785 C CA . GLY A 1 98 ? 0.394 -3.306 -33.760 1.00 72.56 98 GLY A CA 1
ATOM 786 C C . GLY A 1 98 ? 1.335 -4.140 -34.628 1.00 72.56 98 GLY A C 1
ATOM 787 O O . GLY A 1 98 ? 2.548 -3.917 -34.649 1.00 72.56 98 GLY A O 1
ATOM 788 N N . ASP A 1 99 ? 0.769 -5.137 -35.304 1.00 65.94 99 ASP A N 1
ATOM 789 C CA . ASP A 1 99 ? 1.443 -5.854 -36.384 1.00 65.94 99 ASP A CA 1
ATOM 790 C C . ASP A 1 99 ? 1.168 -5.067 -37.678 1.00 65.94 99 ASP A C 1
ATOM 792 O O . ASP A 1 99 ? 0.133 -5.282 -38.308 1.00 65.94 99 ASP A O 1
ATOM 796 N N . ASP A 1 100 ? 2.029 -4.101 -38.014 1.00 61.53 100 ASP A N 1
ATOM 797 C CA . ASP A 1 100 ? 2.049 -3.507 -39.364 1.00 61.53 100 ASP A CA 1
ATOM 798 C C . ASP A 1 100 ? 2.444 -4.561 -40.417 1.00 61.53 100 ASP A C 1
ATOM 800 O O . ASP A 1 100 ? 3.445 -5.291 -40.189 1.00 61.53 100 ASP A O 1
#

Mean predicted aligned error: 5.82 Å

Nearest PDB structures (foldseek):
  2wu9-assembly1_B  TM=3.256E-01  e=1.431E+00  Arabidopsis thaliana
  6vle-assembly1_B  TM=3.849E-01  e=2.818E+00  Homo sapiens
  5zyo-assembly2_B  TM=3.830E-01  e=9.544E+00  Escherichia coli K-12
  1t34-assembly1_B  TM=3.548E-01  e=6.801E+00  Rattus norvegicus

Foldseek 3Di:
DVVVVLVVCLVVQAPHADEEEAEADDDVCPPPVVVVVVSNVVRPPDPDHYYHYDYPDVVVQVVQQVVCVVVVHDRDDDDDDDDDDPVVVVVVVCVVVDDD